Protein AF-A0A9Q3I7H0-F1 (afdb_monomer)

Solvent-accessible surface area (backbone atoms only — not comparable to full-atom values): 6614 Å² total; per-residue (Å²): 138,80,86,70,64,59,46,78,45,82,51,90,50,88,58,82,79,45,69,65,58,49,52,51,46,61,76,67,45,78,79,64,46,81,85,58,86,90,51,46,43,32,44,36,42,35,58,34,99,70,35,36,40,35,38,38,26,36,67,44,76,55,93,94,36,83,43,78,44,48,53,44,77,48,72,48,71,64,48,83,80,53,63,78,52,55,71,70,55,47,47,52,56,46,48,54,54,49,48,70,70,44,39,78,78,64,66,77,113

Sequence (109 aa):
MTNHCTEFVIKRLSLRSHRKEFKQALTNAPLLLIPDWKLPFKLYIDACGEGLGAALRQVQIVNEKPYEDPICFMSRQIKPTEARCGASQIECLFLIWALEKIHYYLDVS

pLDDT: mean 73.4, std 15.92, range [30.06, 89.38]

Secondary structure (DSSP, 8-state):
------EEEE----TTS-HHHHHHHHHT---PPPP-TTS-EEEEEEEETTEEEEEEEEEEEETTEEEEEEEEEEEEEPPTTGGGS-HHHHHHHHHHHHHHHHHHHHS--

Radius of gyration: 14.95 Å; Cα contacts (8 Å, |Δi|>4): 147; chains: 1; bounding box: 30×41×42 Å

Mean predicted aligned error: 9.34 Å

Nearest PDB structures (foldseek):
  5wyk-assembly1_MB  TM=4.556E-01  e=1.038E-01  Saccharomyces cerevisiae S288C
  7d5s-assembly1_5G  TM=4.254E-01  e=5.822E-01  Saccharomyces cerevisiae S288C
  7d5t-assembly1_5G  TM=4.011E-01  e=9.103E-01  Saccharomyces cerevisiae S288C
  6zqe-assembly1_CJ  TM=4.271E-01  e=1.724E+00  Saccharomyces cerevisiae S288C
  6zqf-assembly1_CJ  TM=3.431E-01  e=1.335E+00  Saccharomyces cerevisiae S288C

Structure (mmCIF, N/CA/C/O backbone):
data_AF-A0A9Q3I7H0-F1
#
_entry.id   AF-A0A9Q3I7H0-F1
#
loop_
_atom_site.group_PDB
_atom_site.id
_atom_site.type_symbol
_atom_site.label_atom_id
_atom_site.label_alt_id
_atom_site.label_comp_id
_atom_site.label_asym_id
_atom_site.label_entity_id
_atom_site.label_seq_id
_atom_site.pdbx_PDB_ins_code
_atom_site.Cartn_x
_atom_site.Cartn_y
_atom_site.Cartn_z
_atom_site.occupancy
_atom_site.B_iso_or_equiv
_atom_site.auth_seq_id
_atom_site.auth_comp_id
_atom_site.auth_asym_id
_atom_site.auth_atom_id
_atom_site.pdbx_PDB_model_num
ATOM 1 N N . MET A 1 1 ? 2.061 -23.775 -13.886 1.00 30.06 1 MET A N 1
ATOM 2 C CA . MET A 1 1 ? 2.514 -23.573 -12.492 1.00 30.06 1 MET A CA 1
ATOM 3 C C . MET A 1 1 ? 3.520 -22.428 -12.481 1.00 30.06 1 MET A C 1
ATOM 5 O O . MET A 1 1 ? 4.715 -22.662 -12.353 1.00 30.06 1 MET A O 1
ATOM 9 N N . THR A 1 2 ? 3.075 -21.198 -12.729 1.00 31.94 2 THR A N 1
ATOM 10 C CA . THR A 1 2 ? 3.949 -20.022 -12.664 1.00 31.94 2 THR A CA 1
ATOM 11 C C . THR A 1 2 ? 3.804 -19.418 -11.278 1.00 31.94 2 THR A C 1
ATOM 13 O O . THR A 1 2 ? 2.755 -18.904 -10.909 1.00 31.94 2 THR A O 1
ATOM 16 N N . ASN A 1 3 ? 4.861 -19.556 -10.480 1.00 37.69 3 ASN A N 1
ATOM 17 C CA . ASN A 1 3 ? 4.991 -18.920 -9.176 1.00 37.69 3 ASN A CA 1
ATOM 18 C C . ASN A 1 3 ? 5.095 -17.396 -9.371 1.00 37.69 3 ASN A C 1
ATOM 20 O O . ASN A 1 3 ? 6.190 -16.839 -9.338 1.00 37.69 3 ASN A O 1
ATOM 24 N N . HIS A 1 4 ? 3.970 -16.715 -9.598 1.00 45.44 4 HIS A N 1
ATOM 25 C CA . HIS A 1 4 ? 3.881 -15.257 -9.526 1.00 45.44 4 HIS A CA 1
ATOM 26 C C . HIS A 1 4 ? 3.800 -14.865 -8.047 1.00 45.44 4 HIS A C 1
ATOM 28 O O . HIS A 1 4 ? 2.738 -14.594 -7.500 1.00 45.44 4 HIS A O 1
ATOM 34 N N . CYS A 1 5 ? 4.941 -14.952 -7.362 1.00 40.28 5 CYS A N 1
ATOM 35 C CA . CYS A 1 5 ? 5.039 -14.692 -5.932 1.00 40.28 5 CYS A CA 1
ATOM 36 C C . CYS A 1 5 ? 4.897 -13.181 -5.690 1.00 40.28 5 CYS A C 1
ATOM 38 O O . CYS A 1 5 ? 5.858 -12.431 -5.855 1.00 40.28 5 CYS A O 1
ATOM 40 N N . THR A 1 6 ? 3.689 -12.721 -5.360 1.00 47.78 6 THR A N 1
ATOM 41 C CA . THR A 1 6 ? 3.458 -11.379 -4.813 1.00 47.78 6 THR A CA 1
ATOM 42 C C . THR A 1 6 ? 4.308 -11.221 -3.556 1.00 47.78 6 THR A C 1
ATOM 44 O O . THR A 1 6 ? 4.168 -11.985 -2.601 1.00 47.78 6 THR A O 1
ATOM 47 N N . GLU A 1 7 ? 5.208 -10.244 -3.548 1.00 50.66 7 GLU A N 1
ATOM 48 C CA . GLU A 1 7 ? 6.060 -9.978 -2.393 1.00 50.66 7 GLU A CA 1
ATOM 49 C C . GLU A 1 7 ? 5.332 -9.000 -1.460 1.00 50.66 7 GLU A C 1
ATOM 51 O O . GLU A 1 7 ? 5.076 -7.843 -1.800 1.00 50.66 7 GLU A O 1
ATOM 56 N N . PHE A 1 8 ? 4.954 -9.467 -0.271 1.00 51.94 8 PHE A N 1
ATOM 57 C CA . PHE A 1 8 ? 4.293 -8.633 0.731 1.00 51.94 8 PHE A CA 1
ATOM 58 C C . PHE A 1 8 ? 5.342 -7.906 1.570 1.00 51.94 8 PHE A C 1
ATOM 60 O O . PHE A 1 8 ? 6.057 -8.524 2.358 1.00 51.94 8 PHE A O 1
ATOM 67 N N . VAL A 1 9 ? 5.424 -6.582 1.426 1.00 53.22 9 VAL A N 1
ATOM 68 C CA . VAL A 1 9 ? 6.380 -5.758 2.171 1.00 53.22 9 VAL A CA 1
ATOM 69 C C . VAL A 1 9 ? 5.627 -4.951 3.222 1.00 53.22 9 VAL A C 1
ATOM 71 O O . VAL A 1 9 ? 5.127 -3.856 2.970 1.00 53.22 9 VAL A O 1
ATOM 74 N N . ILE A 1 10 ? 5.569 -5.480 4.445 1.00 49.75 10 ILE A N 1
ATOM 75 C CA . ILE A 1 10 ? 5.030 -4.746 5.595 1.00 49.75 10 ILE A CA 1
ATOM 76 C C . ILE A 1 10 ? 6.136 -3.830 6.125 1.00 49.75 10 ILE A C 1
ATOM 78 O O . ILE A 1 10 ? 7.039 -4.268 6.839 1.00 49.75 10 ILE A O 1
ATOM 82 N N . LYS A 1 11 ? 6.089 -2.546 5.760 1.00 45.78 11 LYS A N 1
ATOM 83 C CA . LYS A 1 11 ? 6.973 -1.519 6.321 1.00 45.78 11 LYS A CA 1
ATOM 84 C C . LYS A 1 11 ? 6.179 -0.624 7.259 1.00 45.78 11 LYS A C 1
ATOM 86 O O . LYS A 1 11 ? 5.372 0.179 6.818 1.00 45.78 11 LYS A O 1
ATOM 91 N N . ARG A 1 12 ? 6.485 -0.718 8.550 1.00 42.97 12 ARG A N 1
ATOM 92 C CA . ARG A 1 12 ? 5.974 0.189 9.577 1.00 42.97 12 ARG A CA 1
ATOM 93 C C . ARG A 1 12 ? 6.648 1.553 9.423 1.00 42.97 12 ARG A C 1
ATOM 95 O O . ARG A 1 12 ? 7.814 1.703 9.791 1.00 42.97 12 ARG A O 1
ATOM 102 N N . LEU A 1 13 ? 5.947 2.539 8.874 1.00 44.56 13 LEU A N 1
ATOM 103 C CA . LEU A 1 13 ? 6.409 3.925 8.821 1.00 44.56 13 LEU A CA 1
ATOM 104 C C . LEU A 1 13 ? 5.491 4.763 9.718 1.00 44.56 13 LEU A C 1
ATOM 106 O O . LEU A 1 13 ? 4.279 4.632 9.747 1.00 44.56 13 LEU A O 1
ATOM 110 N N . SER A 1 14 ? 6.062 5.595 10.582 1.00 43.69 14 SER A N 1
ATOM 111 C CA . SER A 1 14 ? 5.250 6.356 11.538 1.00 43.69 14 SER A CA 1
ATOM 112 C C . SER A 1 14 ? 4.472 7.470 10.819 1.00 43.69 14 SER A C 1
ATOM 114 O O . SER A 1 14 ? 4.963 8.585 10.650 1.00 43.69 14 SER A O 1
ATOM 116 N N . LEU A 1 15 ? 3.228 7.191 10.421 1.00 48.75 15 LEU A N 1
ATOM 117 C CA . LEU A 1 15 ? 2.303 8.100 9.723 1.00 48.75 15 LEU A CA 1
ATOM 118 C C . LEU A 1 15 ? 1.667 9.184 10.628 1.00 48.75 15 LEU A C 1
ATOM 120 O O . LEU A 1 15 ? 0.570 9.666 10.351 1.00 48.75 15 LEU A O 1
ATOM 124 N N . ARG A 1 16 ? 2.304 9.576 11.741 1.00 47.56 16 ARG A N 1
ATOM 125 C CA . ARG A 1 16 ? 1.703 10.536 12.695 1.00 47.56 16 ARG A CA 1
ATOM 126 C C . ARG A 1 16 ? 1.718 11.998 12.225 1.00 47.56 16 ARG A C 1
ATOM 128 O O . ARG A 1 16 ? 0.885 12.767 12.685 1.00 47.56 16 ARG A O 1
ATOM 135 N N . SER A 1 17 ? 2.603 12.380 11.300 1.00 44.66 17 SER A N 1
ATOM 136 C CA . SER A 1 17 ? 2.797 13.803 10.940 1.00 44.66 17 SER A CA 1
ATOM 137 C C . SER A 1 17 ? 2.484 14.163 9.484 1.00 44.66 17 SER A C 1
ATOM 139 O O . SER A 1 17 ? 2.329 15.338 9.169 1.00 44.66 17 SER A O 1
ATOM 141 N N . HIS A 1 18 ? 2.319 13.182 8.592 1.00 52.09 18 HIS A N 1
ATOM 142 C CA . HIS A 1 18 ? 2.483 13.422 7.152 1.00 52.09 18 HIS A CA 1
ATOM 143 C C . HIS A 1 18 ? 1.174 13.459 6.350 1.00 52.09 18 HIS A C 1
ATOM 145 O O . HIS A 1 18 ? 1.186 13.269 5.143 1.00 52.09 18 HIS A O 1
ATOM 151 N N . ARG A 1 19 ? 0.003 13.722 6.955 1.00 53.00 19 ARG A N 1
ATOM 152 C CA . ARG A 1 19 ? -1.275 13.775 6.200 1.00 53.00 19 ARG A CA 1
ATOM 153 C C . ARG A 1 19 ? -1.272 14.857 5.114 1.00 53.00 19 ARG A C 1
ATOM 155 O O . ARG A 1 19 ? -1.883 14.679 4.062 1.00 53.00 19 ARG A O 1
ATOM 162 N N . LYS A 1 20 ? -0.634 15.999 5.384 1.00 55.97 20 LYS A N 1
ATOM 163 C CA . LYS A 1 20 ? -0.589 17.144 4.462 1.00 55.97 20 LYS A CA 1
ATOM 164 C C . LYS A 1 20 ? 0.428 16.909 3.343 1.00 55.97 20 LYS A C 1
ATOM 166 O O . LYS A 1 20 ? 0.087 17.110 2.183 1.00 55.97 20 LYS A O 1
ATOM 171 N N . GLU A 1 21 ? 1.603 16.388 3.688 1.00 60.22 21 GLU A N 1
ATOM 172 C CA . GLU A 1 21 ? 2.631 15.992 2.718 1.00 60.22 21 GLU A CA 1
ATOM 173 C C . GLU A 1 21 ? 2.183 14.797 1.880 1.00 60.22 21 GLU A C 1
ATOM 175 O O . GLU A 1 21 ? 2.406 14.799 0.683 1.00 60.22 21 GLU A O 1
ATOM 180 N N . PHE A 1 22 ? 1.467 13.825 2.451 1.00 59.88 22 PHE A N 1
ATOM 181 C CA . PHE A 1 22 ? 0.893 12.702 1.709 1.00 59.88 22 PHE A CA 1
ATOM 182 C C . PHE A 1 22 ? -0.157 13.171 0.702 1.00 59.88 22 PHE A C 1
ATOM 184 O O . PHE A 1 22 ? -0.142 12.747 -0.447 1.00 59.88 22 PHE A O 1
ATOM 191 N N . LYS A 1 23 ? -1.039 14.101 1.092 1.00 62.25 23 LYS A N 1
ATOM 192 C CA . LYS A 1 23 ? -1.991 14.713 0.152 1.00 62.25 23 LYS A CA 1
ATOM 193 C C . LYS A 1 23 ? -1.276 15.450 -0.978 1.00 62.25 23 LYS A C 1
ATOM 195 O O . LYS A 1 23 ? -1.646 15.266 -2.127 1.00 62.25 23 LYS A O 1
ATOM 200 N N . GLN A 1 24 ? -0.251 16.241 -0.663 1.00 63.97 24 GLN A N 1
ATOM 201 C CA . GLN A 1 24 ? 0.549 16.940 -1.672 1.00 63.97 24 GLN A CA 1
ATOM 202 C C . GLN A 1 24 ? 1.336 15.970 -2.560 1.00 63.97 24 GLN A C 1
ATOM 204 O O . GLN A 1 24 ? 1.406 16.173 -3.766 1.00 63.97 24 GLN A O 1
ATOM 209 N N . ALA A 1 25 ? 1.872 14.894 -1.988 1.00 61.84 25 ALA A N 1
ATOM 210 C CA . ALA A 1 25 ? 2.562 13.837 -2.709 1.00 61.84 25 ALA A CA 1
ATOM 211 C C . ALA A 1 25 ? 1.614 13.057 -3.621 1.00 61.84 25 ALA A C 1
ATOM 213 O O . ALA A 1 25 ? 2.050 12.660 -4.685 1.00 61.84 25 ALA A O 1
ATOM 214 N N . LEU A 1 26 ? 0.338 12.880 -3.256 1.00 61.69 26 LEU A N 1
ATOM 215 C CA . LEU A 1 26 ? -0.686 12.319 -4.144 1.00 61.69 26 LEU A CA 1
ATOM 216 C C . LEU A 1 26 ? -1.045 13.278 -5.284 1.00 61.69 26 LEU A C 1
ATOM 218 O O . LEU A 1 26 ? -1.217 12.837 -6.414 1.00 61.69 26 LEU A O 1
ATOM 222 N N . THR A 1 27 ? -1.148 14.583 -5.011 1.00 65.75 27 THR A N 1
ATOM 223 C CA . THR A 1 27 ? -1.406 15.593 -6.054 1.00 65.75 27 THR A CA 1
ATOM 224 C C . THR A 1 27 ? -0.235 15.720 -7.030 1.00 65.75 27 THR A C 1
ATOM 226 O O . THR A 1 27 ? -0.449 15.951 -8.214 1.00 65.75 27 THR A O 1
ATOM 229 N N . ASN A 1 28 ? 0.989 15.533 -6.538 1.00 63.41 28 ASN A N 1
ATOM 230 C CA . ASN A 1 28 ? 2.220 15.564 -7.324 1.00 63.41 28 ASN A CA 1
ATOM 231 C C . ASN A 1 28 ? 2.722 14.157 -7.688 1.00 63.41 28 ASN A C 1
ATOM 233 O O . ASN A 1 28 ? 3.880 14.016 -8.084 1.00 63.41 28 ASN A O 1
ATOM 237 N N . ALA A 1 29 ? 1.909 13.115 -7.478 1.00 61.81 29 ALA A N 1
ATOM 238 C CA . ALA A 1 29 ? 2.375 11.741 -7.598 1.00 61.81 29 ALA A CA 1
ATOM 239 C C . ALA A 1 29 ? 2.777 11.449 -9.046 1.00 61.81 29 ALA A C 1
ATOM 241 O O . ALA A 1 29 ? 2.078 11.886 -9.967 1.00 61.81 29 ALA A O 1
ATOM 242 N N . PRO A 1 30 ? 3.869 10.691 -9.256 1.00 58.47 30 PRO A N 1
ATOM 243 C CA . PRO A 1 30 ? 4.168 10.153 -10.572 1.00 58.47 30 PRO A CA 1
ATOM 244 C C . PRO A 1 30 ? 2.961 9.355 -11.081 1.00 58.47 30 PRO A C 1
ATOM 246 O O . PRO A 1 30 ? 2.212 8.759 -10.300 1.00 58.47 30 PRO A O 1
ATOM 249 N N . LEU A 1 31 ? 2.751 9.419 -12.397 1.00 67.88 31 LEU A N 1
ATOM 250 C CA . LEU A 1 31 ? 1.693 8.707 -13.113 1.00 67.88 31 LEU A CA 1
ATOM 251 C C . LEU A 1 31 ? 1.613 7.251 -12.639 1.00 67.88 31 LEU A C 1
ATOM 253 O O . LEU A 1 31 ? 2.632 6.574 -12.541 1.00 67.88 31 LEU A O 1
ATOM 257 N N . LEU A 1 32 ? 0.398 6.774 -12.360 1.00 77.81 32 LEU A N 1
ATOM 258 C CA . LEU A 1 32 ? 0.185 5.370 -12.020 1.00 77.81 32 LEU A CA 1
ATOM 259 C C . LEU A 1 32 ? 0.633 4.486 -13.189 1.00 77.81 32 LEU A C 1
ATOM 261 O O . LEU A 1 32 ? 0.263 4.744 -14.339 1.00 77.81 32 LEU A O 1
ATOM 265 N N . LEU A 1 33 ? 1.402 3.440 -12.890 1.00 81.56 33 LEU A N 1
ATOM 266 C CA . LEU A 1 33 ? 1.788 2.454 -13.893 1.00 81.56 33 LEU A CA 1
ATOM 267 C C . LEU A 1 33 ? 0.579 1.601 -14.300 1.00 81.56 33 LEU A C 1
ATOM 269 O O . LEU A 1 33 ? -0.283 1.260 -13.486 1.00 81.56 33 LEU A O 1
ATOM 273 N N . ILE A 1 34 ? 0.542 1.217 -15.577 1.00 83.88 34 ILE A N 1
ATOM 274 C CA . ILE A 1 34 ? -0.400 0.208 -16.068 1.00 83.88 34 ILE A CA 1
ATOM 275 C C . ILE A 1 34 ? 0.081 -1.153 -15.546 1.00 83.88 34 ILE A C 1
ATOM 277 O O . ILE A 1 34 ? 1.249 -1.476 -15.756 1.00 83.88 34 ILE A O 1
ATOM 281 N N . PRO A 1 35 ? -0.765 -1.955 -14.880 1.00 84.94 35 PRO A N 1
ATOM 282 C CA . PRO A 1 35 ? -0.355 -3.248 -14.338 1.00 84.94 35 PRO A CA 1
ATOM 283 C C . PRO A 1 35 ? 0.040 -4.232 -15.443 1.00 84.94 35 PRO A C 1
ATOM 285 O O . PRO A 1 35 ? -0.685 -4.400 -16.424 1.00 84.94 35 PRO A O 1
ATOM 288 N N . ASP A 1 36 ? 1.157 -4.929 -15.242 1.00 85.62 36 ASP A N 1
ATOM 289 C CA . ASP A 1 36 ? 1.561 -6.085 -16.043 1.00 85.62 36 ASP A CA 1
ATOM 290 C C . ASP A 1 36 ? 1.295 -7.372 -15.255 1.00 85.62 36 ASP A C 1
ATOM 292 O O . ASP A 1 36 ? 1.972 -7.675 -14.275 1.00 85.62 36 ASP A O 1
ATOM 296 N N . TRP A 1 37 ? 0.321 -8.162 -15.695 1.00 82.56 37 TRP A N 1
ATOM 297 C CA . TRP A 1 37 ? -0.091 -9.400 -15.025 1.00 82.56 37 TRP A CA 1
ATOM 298 C C . TRP A 1 37 ? 0.993 -10.486 -14.971 1.00 82.56 37 TRP A C 1
ATOM 300 O O . TRP A 1 37 ? 0.873 -11.434 -14.203 1.00 82.56 37 TRP A O 1
ATOM 310 N N . LYS A 1 38 ? 2.067 -10.365 -15.762 1.00 83.19 38 LYS A N 1
ATOM 311 C CA . LYS A 1 38 ? 3.174 -11.335 -15.771 1.00 83.19 38 LYS A CA 1
ATOM 312 C C . LYS A 1 38 ? 4.201 -11.077 -14.672 1.00 83.19 38 LYS A C 1
ATOM 314 O O . LYS A 1 38 ? 5.039 -11.942 -14.407 1.00 83.19 38 LYS A O 1
ATOM 319 N N . LEU A 1 39 ? 4.175 -9.897 -14.058 1.00 84.00 39 LEU A N 1
ATOM 320 C CA . LEU A 1 39 ? 5.169 -9.459 -13.086 1.00 84.00 39 LEU A CA 1
ATOM 321 C C . LEU A 1 39 ? 4.595 -9.491 -11.663 1.00 84.00 39 LEU A C 1
ATOM 323 O O . LEU A 1 39 ? 3.417 -9.198 -11.460 1.00 84.00 39 LEU A O 1
ATOM 327 N N . PRO A 1 40 ? 5.411 -9.817 -10.646 1.00 83.75 40 PRO A N 1
ATOM 328 C CA . PRO A 1 40 ? 4.942 -9.855 -9.269 1.00 83.75 40 PRO A CA 1
ATOM 329 C C . PRO A 1 40 ? 4.580 -8.453 -8.773 1.00 83.75 40 PRO A C 1
ATOM 331 O O . PRO A 1 40 ? 5.289 -7.474 -9.024 1.00 83.75 40 PRO A O 1
ATOM 334 N N . PHE A 1 41 ? 3.485 -8.365 -8.025 1.00 84.38 41 PHE A N 1
ATOM 335 C CA . PHE A 1 41 ? 3.109 -7.145 -7.321 1.00 84.38 41 PHE A CA 1
ATOM 336 C C . PHE A 1 41 ? 3.786 -7.071 -5.951 1.00 84.38 41 PHE A C 1
ATOM 338 O O . PH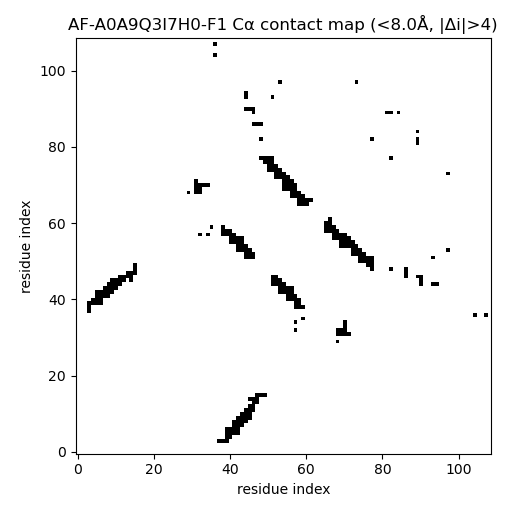E A 1 41 ? 4.078 -8.093 -5.327 1.00 84.38 41 PHE A O 1
ATOM 345 N N . LYS A 1 42 ? 3.982 -5.845 -5.465 1.00 85.69 42 LYS A N 1
ATOM 346 C CA . LYS A 1 42 ? 4.421 -5.550 -4.104 1.00 85.69 42 LYS A CA 1
ATOM 347 C C . LYS A 1 42 ? 3.361 -4.749 -3.375 1.00 85.69 42 LYS A C 1
ATOM 349 O O . LYS A 1 42 ? 3.014 -3.646 -3.798 1.00 85.69 42 LYS A O 1
ATOM 354 N N . LEU A 1 43 ? 2.855 -5.285 -2.272 1.00 84.38 43 LEU A N 1
ATOM 355 C CA . LEU A 1 43 ? 1.895 -4.575 -1.431 1.00 84.38 43 LEU A CA 1
ATOM 356 C C . LEU A 1 43 ? 2.617 -3.958 -0.236 1.00 84.38 43 LEU A C 1
ATOM 358 O O . LEU A 1 43 ? 3.160 -4.675 0.604 1.00 84.38 43 LEU A O 1
ATOM 362 N N . TYR A 1 44 ? 2.578 -2.631 -0.163 1.00 83.69 44 TYR A N 1
ATOM 363 C CA . TYR A 1 44 ? 3.042 -1.852 0.976 1.00 83.69 44 TYR A CA 1
ATOM 364 C C . TYR A 1 44 ? 1.848 -1.463 1.823 1.00 83.69 44 TYR A C 1
ATOM 366 O O . TYR A 1 44 ? 0.865 -0.947 1.295 1.00 83.69 44 TYR A O 1
ATOM 374 N N . ILE A 1 45 ? 1.947 -1.683 3.127 1.00 79.81 45 ILE A N 1
ATOM 375 C CA . ILE A 1 45 ? 0.924 -1.316 4.103 1.00 79.81 45 ILE A CA 1
ATOM 376 C C . ILE A 1 45 ? 1.561 -0.459 5.175 1.00 79.81 45 ILE A C 1
ATOM 378 O O . ILE A 1 45 ? 2.647 -0.776 5.656 1.00 79.81 45 ILE A O 1
ATOM 382 N N . ASP A 1 46 ? 0.838 0.584 5.559 1.00 80.62 46 ASP A N 1
ATOM 383 C CA . ASP A 1 46 ? 1.184 1.446 6.661 1.00 80.62 46 ASP A CA 1
ATOM 384 C C . ASP A 1 46 ? -0.042 1.794 7.513 1.00 80.62 46 ASP A C 1
ATOM 386 O O . ASP A 1 46 ? -1.145 2.035 7.011 1.00 80.62 46 ASP A O 1
ATOM 390 N N . ALA A 1 47 ? 0.155 1.811 8.826 1.00 73.69 47 ALA A N 1
ATOM 391 C CA . ALA A 1 47 ? -0.898 2.022 9.805 1.00 73.69 47 ALA A CA 1
ATOM 392 C C . ALA A 1 47 ? -0.426 2.990 10.888 1.00 73.69 47 ALA A C 1
ATOM 394 O O . ALA A 1 47 ? 0.518 2.720 11.632 1.00 73.69 47 ALA A O 1
ATOM 395 N N . CYS A 1 48 ?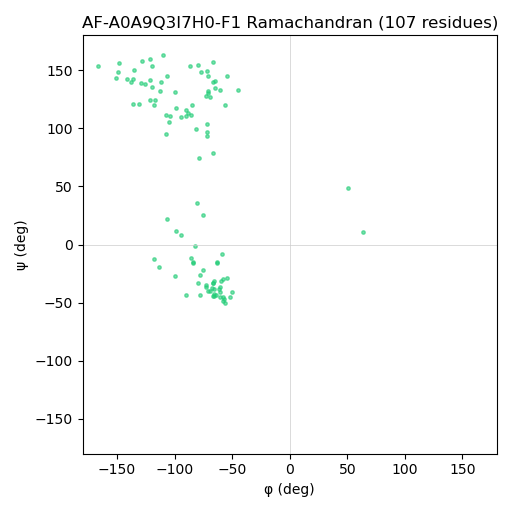 -1.132 4.110 11.036 1.00 72.50 48 CYS A N 1
ATOM 396 C CA . CYS A 1 48 ? -1.029 4.954 12.219 1.00 72.50 48 CYS A CA 1
ATOM 397 C C . CYS A 1 48 ? -2.314 4.873 13.036 1.00 72.50 48 CYS A C 1
ATOM 399 O O . CYS A 1 48 ? -3.352 4.470 12.531 1.00 72.50 48 CYS A O 1
ATOM 401 N N . GLY A 1 49 ? -2.264 5.295 14.302 1.00 66.69 49 GLY A N 1
ATOM 402 C CA . GLY A 1 49 ? -3.422 5.242 15.207 1.00 66.69 49 GLY A CA 1
ATOM 403 C C . GLY A 1 49 ? -4.663 6.017 14.739 1.00 66.69 49 GLY A C 1
ATOM 404 O O . GLY A 1 49 ? -5.714 5.880 15.351 1.00 66.69 49 GLY A O 1
ATOM 405 N N . GLU A 1 50 ? -4.565 6.797 13.659 1.00 67.56 50 GLU A N 1
ATOM 406 C CA . GLU A 1 50 ? -5.670 7.576 13.089 1.00 67.56 50 GLU A CA 1
ATOM 407 C C . GLU A 1 50 ? -6.110 7.098 11.694 1.00 67.56 50 GLU A C 1
ATOM 409 O O . GLU A 1 50 ? -7.219 7.408 11.251 1.00 67.56 50 GLU A O 1
ATOM 414 N N . GLY A 1 51 ? -5.274 6.348 10.972 1.00 73.81 51 GLY A N 1
ATOM 415 C CA . GLY A 1 51 ? -5.520 6.045 9.567 1.00 73.81 51 GLY A CA 1
ATOM 416 C C . GLY A 1 51 ? -4.642 4.935 9.008 1.00 73.81 51 GLY A C 1
ATOM 417 O O . GLY A 1 51 ? -3.532 4.687 9.475 1.00 73.81 51 GLY A O 1
ATOM 418 N N . LEU A 1 52 ? -5.174 4.272 7.986 1.00 82.75 52 LEU A N 1
ATOM 419 C CA . LEU A 1 52 ? -4.561 3.133 7.318 1.00 82.75 52 LEU A CA 1
ATOM 420 C C . LEU A 1 52 ? -4.341 3.469 5.849 1.00 82.75 52 LEU A C 1
ATOM 422 O O . LEU A 1 52 ? -5.233 4.021 5.196 1.00 82.75 52 LEU A O 1
ATOM 426 N N . GLY A 1 53 ? -3.167 3.124 5.335 1.00 83.81 53 GLY A N 1
ATOM 427 C CA . GLY A 1 53 ? -2.769 3.347 3.953 1.00 83.81 53 GLY A CA 1
ATOM 428 C C . GLY A 1 53 ? -2.079 2.120 3.371 1.00 83.81 53 GLY A C 1
ATOM 429 O O . GLY A 1 53 ? -1.317 1.443 4.047 1.00 83.81 53 GLY A O 1
ATOM 430 N N . ALA A 1 54 ? -2.341 1.831 2.105 1.00 85.12 54 ALA A N 1
ATOM 431 C CA . ALA A 1 54 ? -1.631 0.834 1.327 1.00 85.12 54 ALA A CA 1
ATOM 432 C C . A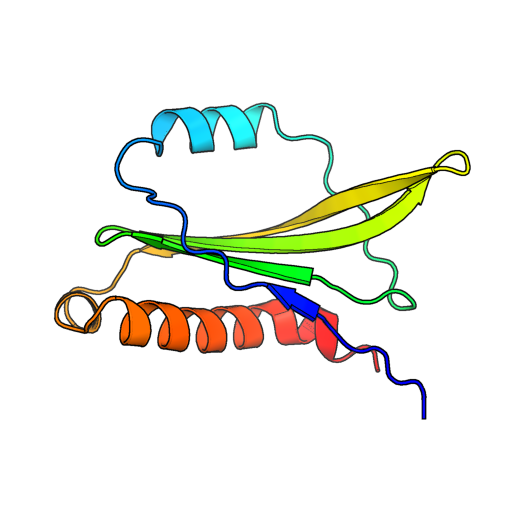LA A 1 54 ? -1.297 1.367 -0.066 1.00 85.12 54 ALA A C 1
ATOM 434 O O . ALA A 1 54 ? -2.029 2.179 -0.636 1.00 85.12 54 ALA A O 1
ATOM 435 N N . ALA A 1 55 ? -0.197 0.876 -0.622 1.00 85.50 55 ALA A N 1
ATOM 436 C CA . ALA A 1 55 ? 0.205 1.112 -1.998 1.00 85.50 55 ALA A CA 1
ATOM 437 C C . ALA A 1 55 ? 0.552 -0.226 -2.651 1.00 85.50 55 ALA A C 1
ATOM 439 O O . ALA A 1 55 ? 1.449 -0.933 -2.192 1.00 85.50 55 ALA A O 1
ATOM 440 N N . LEU A 1 56 ? -0.157 -0.559 -3.725 1.00 86.69 56 LEU A N 1
ATOM 441 C CA . LEU A 1 56 ? 0.206 -1.642 -4.624 1.00 86.69 56 LEU A CA 1
ATOM 442 C C . LEU A 1 56 ? 1.211 -1.087 -5.630 1.00 86.69 56 LEU A C 1
ATOM 444 O O . LEU A 1 56 ? 0.905 -0.132 -6.343 1.00 86.69 56 LEU A O 1
ATOM 448 N N . ARG A 1 57 ? 2.406 -1.663 -5.669 1.00 88.00 57 ARG A N 1
ATOM 449 C CA . ARG A 1 57 ? 3.497 -1.273 -6.562 1.00 88.00 57 ARG A CA 1
ATOM 450 C C . ARG A 1 57 ? 3.910 -2.445 -7.429 1.00 88.00 57 ARG A C 1
ATOM 452 O O . ARG A 1 57 ? 3.667 -3.599 -7.080 1.00 88.00 57 ARG A O 1
ATOM 459 N N . GLN A 1 58 ? 4.566 -2.148 -8.537 1.00 87.88 58 GLN A N 1
ATOM 460 C CA . GLN A 1 58 ? 5.144 -3.166 -9.399 1.00 87.88 58 GLN A CA 1
ATOM 461 C C . GLN A 1 58 ? 6.488 -2.687 -9.930 1.00 87.88 58 GLN A C 1
ATOM 463 O O . GLN A 1 58 ? 6.660 -1.505 -10.216 1.00 87.88 58 GLN A O 1
ATOM 468 N N . VAL A 1 59 ? 7.437 -3.615 -10.045 1.00 89.38 59 VAL A N 1
ATOM 469 C CA . VAL A 1 59 ? 8.720 -3.352 -10.699 1.00 89.38 59 VAL A CA 1
ATOM 470 C C . VAL A 1 59 ? 8.566 -3.687 -12.178 1.00 89.38 59 VAL A C 1
ATOM 472 O O . VAL A 1 59 ? 8.353 -4.849 -12.511 1.00 89.38 59 VAL A O 1
ATOM 475 N N . GLN A 1 60 ? 8.679 -2.690 -13.055 1.00 87.75 60 GLN A N 1
ATOM 476 C CA . GLN A 1 60 ? 8.641 -2.855 -14.512 1.00 87.75 60 GLN A CA 1
ATOM 477 C C . GLN A 1 60 ? 9.945 -2.367 -15.144 1.00 87.75 60 GLN A C 1
ATOM 479 O O . GLN A 1 60 ? 10.630 -1.511 -14.587 1.00 87.75 60 GLN A O 1
ATOM 484 N N . ILE A 1 61 ? 10.305 -2.901 -16.311 1.00 87.25 61 ILE A N 1
ATOM 485 C CA . ILE A 1 61 ? 11.455 -2.405 -17.073 1.00 87.25 61 ILE A CA 1
ATOM 486 C C . ILE A 1 61 ? 10.974 -1.302 -18.015 1.00 87.25 61 ILE A C 1
ATOM 488 O O . ILE A 1 61 ? 10.275 -1.573 -18.987 1.00 87.25 61 ILE A O 1
ATOM 492 N N . VAL A 1 62 ? 11.374 -0.062 -17.742 1.00 82.56 62 VAL A N 1
ATOM 493 C CA . VAL A 1 62 ? 11.099 1.106 -18.587 1.00 82.56 62 VAL A CA 1
ATOM 494 C C . VAL A 1 62 ? 12.436 1.652 -19.072 1.00 82.56 62 VAL A C 1
ATOM 496 O O . VAL A 1 62 ? 13.315 1.946 -18.263 1.00 82.56 62 VAL A O 1
ATOM 499 N N . ASN A 1 63 ? 12.618 1.775 -20.390 1.00 86.25 63 ASN A N 1
ATOM 500 C CA . ASN A 1 63 ? 13.883 2.214 -20.999 1.00 86.25 63 ASN A CA 1
ATOM 501 C C . ASN A 1 63 ? 15.101 1.422 -20.480 1.00 86.25 63 ASN A C 1
ATOM 503 O O . ASN A 1 63 ? 16.092 2.011 -20.048 1.00 86.25 63 ASN A O 1
ATOM 507 N N . GLU A 1 64 ? 14.988 0.088 -20.466 1.00 88.31 64 GLU A N 1
ATOM 508 C CA . GLU A 1 64 ? 16.037 -0.851 -20.021 1.00 88.31 64 GLU A CA 1
ATOM 509 C C . GLU A 1 64 ? 16.431 -0.737 -18.537 1.00 88.31 64 GLU A C 1
ATOM 511 O O . GLU A 1 64 ? 17.403 -1.349 -18.096 1.00 88.31 64 GLU A O 1
ATOM 516 N N . LYS A 1 65 ? 15.667 0.014 -17.732 1.00 87.00 65 LYS A N 1
ATOM 517 C CA . LYS A 1 65 ? 15.918 0.194 -16.299 1.00 87.00 65 LYS A CA 1
ATOM 518 C C . LYS A 1 65 ? 14.721 -0.272 -15.468 1.00 87.00 65 LYS A C 1
ATOM 520 O O . LYS A 1 65 ? 13.582 -0.026 -15.863 1.00 87.00 65 LYS A O 1
ATOM 525 N N . PRO A 1 66 ? 14.951 -0.918 -14.312 1.00 87.06 66 PRO A N 1
ATOM 526 C CA . PRO A 1 66 ? 13.875 -1.249 -13.392 1.00 87.06 66 PRO A CA 1
ATOM 527 C C . PRO A 1 66 ? 13.318 0.028 -12.759 1.00 87.06 66 PRO A C 1
ATOM 529 O O . PRO A 1 66 ? 14.060 0.821 -12.178 1.00 87.06 66 PRO A O 1
ATOM 532 N N . TYR A 1 67 ? 12.008 0.202 -12.861 1.00 86.19 67 TYR A N 1
ATOM 533 C CA . TYR A 1 67 ? 11.251 1.268 -12.224 1.00 86.19 67 TYR A CA 1
ATOM 534 C C . TYR A 1 67 ? 10.196 0.639 -11.314 1.00 86.19 67 TYR A C 1
ATOM 536 O O . TYR A 1 67 ? 9.424 -0.209 -11.760 1.00 86.19 67 TYR A O 1
ATOM 544 N N . GLU A 1 68 ? 10.201 1.001 -10.029 1.00 85.62 68 GLU A N 1
ATOM 545 C CA . GLU A 1 68 ? 9.184 0.559 -9.071 1.00 85.62 68 GLU A CA 1
ATOM 546 C C . GLU A 1 68 ? 8.228 1.709 -8.789 1.00 85.62 68 GLU A C 1
ATOM 548 O O . GLU A 1 68 ? 8.560 2.632 -8.044 1.00 85.62 68 GLU A O 1
ATOM 553 N N . ASP A 1 69 ? 7.029 1.612 -9.347 1.00 84.62 69 ASP A N 1
ATOM 554 C CA . ASP A 1 69 ? 6.035 2.673 -9.270 1.00 84.62 69 ASP A CA 1
ATOM 555 C C . ASP A 1 69 ? 4.685 2.151 -8.766 1.00 84.62 69 ASP A C 1
ATOM 557 O O . ASP A 1 69 ? 4.398 0.946 -8.825 1.00 84.62 69 ASP A O 1
ATOM 561 N N . PRO A 1 70 ? 3.847 3.045 -8.217 1.00 85.69 70 PRO A N 1
ATOM 562 C CA . PRO A 1 70 ? 2.530 2.682 -7.732 1.00 85.69 70 PRO A CA 1
ATOM 563 C C . PRO A 1 70 ? 1.571 2.368 -8.888 1.00 85.69 70 PRO A C 1
ATOM 565 O O . PRO A 1 70 ? 1.419 3.137 -9.831 1.00 85.69 70 PRO A O 1
ATOM 568 N N . ILE A 1 71 ? 0.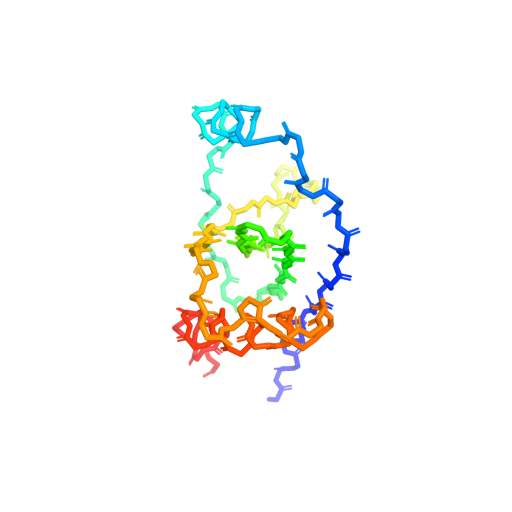870 1.245 -8.755 1.00 87.12 71 ILE A N 1
ATOM 569 C CA . ILE A 1 71 ? -0.271 0.842 -9.586 1.00 87.12 71 ILE A CA 1
ATOM 570 C C . ILE A 1 71 ? -1.567 1.371 -8.972 1.00 87.12 71 ILE A C 1
ATOM 572 O O . ILE A 1 71 ? -2.454 1.868 -9.661 1.00 87.12 71 ILE A O 1
ATOM 576 N N . CYS A 1 72 ? -1.693 1.256 -7.648 1.00 85.19 72 CYS A N 1
ATOM 577 C CA . CYS A 1 72 ? -2.907 1.620 -6.933 1.00 85.19 72 CYS A CA 1
ATOM 578 C C . CYS A 1 72 ? -2.590 2.066 -5.503 1.00 85.19 72 CYS A C 1
ATOM 580 O O . CYS A 1 72 ? -1.730 1.492 -4.834 1.00 85.19 72 CYS A O 1
ATOM 582 N N . PHE A 1 73 ? -3.334 3.057 -5.015 1.00 83.50 73 PHE A N 1
ATOM 583 C CA . PHE A 1 73 ? -3.328 3.467 -3.615 1.00 83.50 73 PHE A CA 1
ATOM 584 C C . PHE A 1 73 ? -4.664 3.133 -2.962 1.00 83.50 73 PHE A C 1
ATOM 586 O O . PHE A 1 73 ? -5.729 3.346 -3.539 1.00 83.50 73 PHE A O 1
ATOM 593 N N . MET A 1 74 ? -4.608 2.669 -1.720 1.00 84.31 74 MET A N 1
ATOM 594 C CA . MET A 1 74 ? -5.776 2.383 -0.898 1.00 84.31 74 MET A CA 1
ATOM 595 C C . MET A 1 74 ? -5.606 3.071 0.448 1.00 84.31 74 MET A C 1
ATOM 597 O O . MET A 1 74 ? -4.526 3.069 1.025 1.00 84.31 74 MET A O 1
ATOM 601 N N . SER A 1 75 ? -6.667 3.662 0.981 1.00 84.06 75 SER A N 1
ATOM 602 C CA . SER A 1 75 ? -6.637 4.187 2.345 1.00 84.06 75 SER A CA 1
ATOM 603 C C . SER A 1 75 ? -8.015 4.103 2.977 1.00 84.06 75 SER A C 1
ATOM 605 O O . SER A 1 75 ? -9.030 4.190 2.283 1.00 84.06 75 SER A O 1
ATOM 607 N N . ARG A 1 76 ? -8.057 3.910 4.297 1.00 83.38 76 ARG A N 1
ATOM 608 C CA . ARG A 1 76 ? -9.295 3.989 5.076 1.00 83.38 76 ARG A CA 1
ATOM 609 C C . ARG A 1 76 ? -9.028 4.502 6.483 1.00 83.38 76 ARG A C 1
ATOM 611 O O . ARG A 1 76 ? -7.928 4.369 7.012 1.00 83.38 76 ARG A O 1
ATOM 618 N N . GLN A 1 77 ? -10.053 5.075 7.099 1.00 83.06 77 GLN A N 1
ATOM 619 C CA . GLN A 1 77 ? -9.999 5.445 8.510 1.00 83.06 77 GLN A CA 1
ATOM 620 C C . GLN A 1 77 ? -10.175 4.210 9.400 1.00 83.06 77 GLN A C 1
ATOM 622 O O . GLN A 1 77 ? -10.885 3.265 9.037 1.00 83.06 77 GLN A O 1
ATOM 627 N N . ILE A 1 78 ? -9.536 4.241 10.569 1.00 83.00 78 ILE A N 1
ATOM 628 C CA . ILE A 1 78 ? -9.715 3.228 11.610 1.00 83.00 78 ILE A CA 1
ATOM 629 C C . ILE A 1 78 ? -11.105 3.404 12.218 1.00 83.00 78 ILE A C 1
ATOM 631 O O . ILE A 1 78 ? -11.496 4.512 12.593 1.00 83.00 78 ILE A O 1
ATOM 635 N N . LYS A 1 79 ? -11.870 2.314 12.322 1.00 84.31 79 L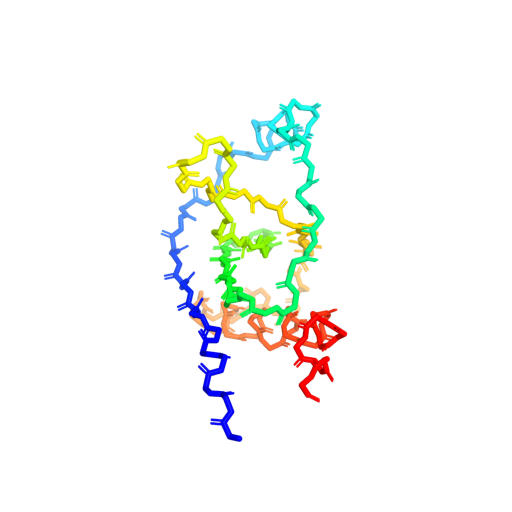YS A N 1
ATOM 636 C CA . LYS A 1 79 ? -13.174 2.352 12.989 1.00 84.31 79 LYS A CA 1
ATOM 637 C C . LYS A 1 79 ? -12.982 2.487 14.505 1.00 84.31 79 LYS A C 1
ATOM 639 O O . LYS A 1 79 ? -12.045 1.903 15.046 1.00 84.31 79 LYS A O 1
ATOM 644 N N . PRO A 1 80 ? -13.904 3.135 15.239 1.00 83.50 80 PRO A N 1
ATOM 645 C CA . PRO A 1 80 ? -13.810 3.244 16.701 1.00 83.50 80 PRO A CA 1
ATOM 646 C C . PRO A 1 80 ? -13.675 1.894 17.426 1.00 83.50 80 PRO A C 1
ATOM 648 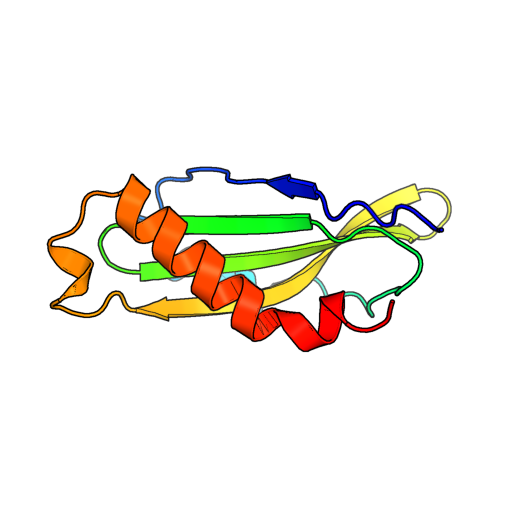O O . PRO A 1 80 ? -13.071 1.812 18.492 1.00 83.50 80 PRO A O 1
ATOM 651 N N . THR A 1 81 ? -14.219 0.826 16.840 1.00 85.19 81 THR A N 1
ATOM 652 C CA . THR A 1 81 ? -14.092 -0.551 17.337 1.00 85.19 81 THR A CA 1
ATOM 653 C C . THR A 1 81 ? -12.693 -1.131 17.127 1.00 85.19 81 THR A C 1
ATOM 655 O O . THR A 1 81 ? -12.201 -1.849 17.988 1.00 85.19 81 THR A O 1
ATOM 658 N N . GLU A 1 82 ? -12.046 -0.795 16.009 1.00 82.44 82 GLU A N 1
ATOM 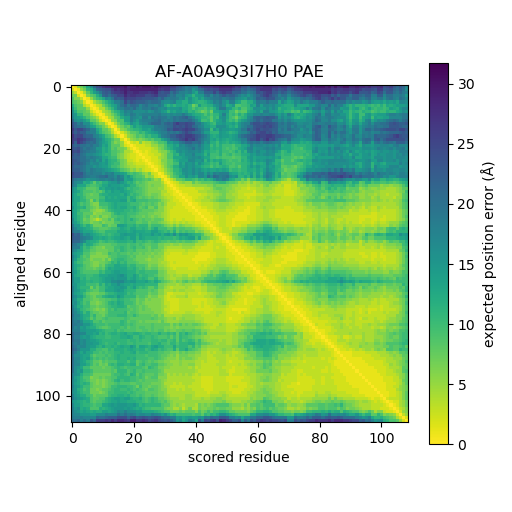659 C CA . GLU A 1 82 ? -10.686 -1.220 15.648 1.00 82.44 82 GLU A CA 1
ATOM 660 C C . GLU A 1 82 ? -9.625 -0.402 16.410 1.00 82.44 82 GLU A C 1
ATOM 662 O O . GLU A 1 82 ? -8.542 -0.903 16.684 1.00 82.44 82 GLU A O 1
ATOM 667 N N . ALA A 1 83 ? -9.943 0.831 16.823 1.00 80.50 83 ALA A N 1
ATOM 668 C CA . ALA A 1 83 ? -9.030 1.729 17.541 1.00 80.50 83 ALA A CA 1
ATOM 669 C C . ALA A 1 83 ? -8.585 1.210 18.923 1.00 80.50 83 ALA A C 1
ATOM 671 O O . ALA A 1 83 ? -7.627 1.720 19.499 1.00 80.50 83 ALA A O 1
ATOM 672 N N . ARG A 1 84 ? -9.281 0.205 19.468 1.00 83.62 84 ARG A N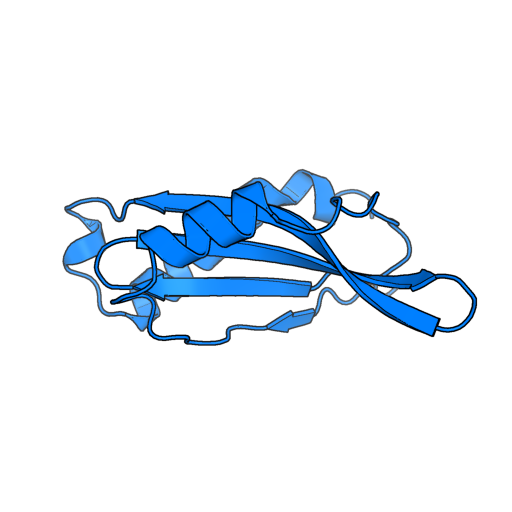 1
ATOM 673 C CA . ARG A 1 84 ? -8.924 -0.458 20.733 1.00 83.62 84 ARG A CA 1
ATOM 674 C C . ARG A 1 84 ? -7.905 -1.588 20.548 1.00 83.62 84 ARG A C 1
ATOM 676 O O . ARG A 1 84 ? -7.384 -2.095 21.537 1.00 83.62 84 ARG A O 1
ATOM 683 N N . CYS A 1 85 ? -7.651 -2.002 19.308 1.00 81.31 85 CYS A N 1
ATOM 684 C CA . CYS A 1 85 ? -6.715 -3.068 18.978 1.00 81.31 85 CYS A CA 1
ATOM 685 C C . CYS A 1 85 ? -5.265 -2.563 19.001 1.00 81.31 85 CYS A C 1
ATOM 687 O O . CYS A 1 85 ? -4.982 -1.384 18.784 1.00 81.31 85 CYS A O 1
ATOM 689 N N . GLY A 1 86 ? -4.321 -3.473 19.247 1.00 82.38 86 GLY A N 1
ATOM 690 C CA . GLY A 1 86 ? -2.895 -3.154 19.153 1.00 82.38 86 GLY A CA 1
ATOM 691 C C . GLY A 1 86 ? -2.476 -2.837 17.712 1.00 82.38 86 GLY A C 1
ATOM 692 O O . GLY A 1 86 ? -3.100 -3.312 16.765 1.00 82.38 86 GLY A O 1
ATOM 693 N N . ALA A 1 87 ? -1.378 -2.095 17.532 1.00 77.56 87 ALA A N 1
ATOM 694 C CA . ALA A 1 87 ? -0.889 -1.699 16.202 1.00 77.56 87 ALA A CA 1
ATOM 695 C C . ALA A 1 87 ? -0.746 -2.891 15.235 1.00 77.56 87 ALA A C 1
ATOM 697 O O . ALA A 1 87 ? -1.261 -2.838 14.125 1.00 77.56 87 ALA A O 1
ATOM 698 N N . SER A 1 88 ? -0.164 -4.006 15.687 1.00 81.94 88 SER A N 1
ATOM 699 C CA . SER A 1 88 ? 0.003 -5.213 14.863 1.00 81.94 88 SER A CA 1
ATOM 700 C C . SER A 1 88 ? -1.322 -5.884 14.476 1.00 81.94 88 SER A C 1
ATOM 702 O O . SER A 1 88 ? -1.433 -6.463 13.399 1.00 81.94 88 SER A O 1
ATOM 704 N N . GLN A 1 89 ? -2.348 -5.804 15.330 1.00 85.38 89 GLN A N 1
ATOM 705 C CA . GLN A 1 89 ? -3.681 -6.335 15.015 1.00 85.38 89 GLN A CA 1
ATOM 706 C C . GLN A 1 89 ? -4.365 -5.478 13.949 1.00 85.38 89 GLN A C 1
ATOM 708 O O . GLN A 1 89 ? -4.993 -6.011 13.039 1.00 85.38 89 GLN A O 1
ATOM 713 N N . ILE A 1 90 ? -4.208 -4.157 14.044 1.00 83.56 90 ILE A N 1
ATOM 714 C CA . ILE A 1 90 ? -4.735 -3.207 13.064 1.00 83.56 90 ILE A CA 1
ATOM 715 C C . ILE A 1 90 ? -4.025 -3.381 11.714 1.00 83.56 90 ILE A C 1
ATOM 717 O O . ILE A 1 90 ? -4.695 -3.433 10.685 1.00 83.56 90 ILE A O 1
ATOM 721 N N . GLU A 1 91 ? -2.696 -3.525 11.712 1.00 81.94 91 GLU A N 1
ATOM 722 C CA . GLU A 1 91 ? -1.900 -3.808 10.508 1.00 81.94 91 GLU A CA 1
ATOM 723 C C . GLU A 1 91 ? -2.383 -5.091 9.813 1.00 81.94 91 GLU A C 1
ATOM 725 O O . GLU A 1 91 ? -2.638 -5.080 8.610 1.00 81.94 91 GLU A O 1
ATOM 730 N N . CYS A 1 92 ? -2.588 -6.175 10.569 1.00 85.50 92 CYS A N 1
ATOM 731 C CA . CYS A 1 92 ? -3.081 -7.446 10.030 1.00 85.50 92 CYS A CA 1
ATOM 732 C C . CYS A 1 92 ? -4.522 -7.343 9.501 1.00 85.50 92 CYS A C 1
ATOM 734 O O . CYS A 1 92 ? -4.824 -7.792 8.396 1.00 85.50 92 CYS A O 1
ATOM 736 N N . LEU A 1 93 ? -5.417 -6.689 10.247 1.00 87.19 93 LEU A N 1
ATOM 737 C CA . LEU A 1 93 ? -6.796 -6.466 9.812 1.00 87.19 93 LEU A CA 1
ATOM 738 C C . LEU A 1 93 ? -6.857 -5.637 8.524 1.00 87.19 93 LEU A C 1
ATOM 740 O O . LEU A 1 93 ? -7.690 -5.878 7.649 1.00 87.19 93 LEU A O 1
ATOM 744 N N . PHE A 1 94 ? -5.979 -4.644 8.402 1.00 85.81 94 PHE A N 1
ATOM 745 C CA . PHE A 1 94 ? -5.889 -3.839 7.199 1.00 85.81 94 PHE A CA 1
ATOM 746 C C . PHE A 1 94 ? -5.251 -4.591 6.033 1.00 85.81 94 PHE A C 1
ATOM 748 O O . PHE A 1 94 ? -5.706 -4.404 4.911 1.00 85.81 94 PHE A O 1
ATOM 755 N N . LEU A 1 95 ? -4.274 -5.469 6.279 1.00 85.81 95 LEU A N 1
ATOM 756 C CA . LEU A 1 95 ? -3.729 -6.370 5.262 1.00 85.81 95 LEU A CA 1
ATOM 757 C C . LEU A 1 95 ? -4.834 -7.225 4.641 1.00 85.81 95 LEU A C 1
ATOM 759 O O . LEU A 1 95 ? -4.968 -7.232 3.422 1.00 85.81 95 LEU A O 1
ATOM 763 N N . ILE A 1 96 ? -5.660 -7.878 5.463 1.00 88.12 96 ILE A N 1
ATOM 764 C CA . ILE A 1 96 ? -6.789 -8.690 4.983 1.00 88.12 96 ILE A CA 1
ATOM 765 C C . ILE A 1 96 ? -7.737 -7.832 4.142 1.00 88.12 96 ILE A C 1
ATOM 767 O O . ILE A 1 96 ? -8.057 -8.183 3.010 1.00 88.12 96 ILE A O 1
ATOM 771 N N . TRP A 1 97 ? -8.117 -6.660 4.651 1.00 88.19 97 TRP A N 1
ATOM 772 C CA . TRP A 1 97 ? -8.984 -5.739 3.919 1.00 88.19 97 TRP A CA 1
ATOM 773 C C . TRP A 1 97 ? -8.369 -5.267 2.590 1.00 88.19 97 TRP A C 1
ATOM 775 O O . TRP A 1 97 ? -9.068 -5.157 1.587 1.00 88.19 97 TRP A O 1
ATOM 785 N N . ALA A 1 98 ? -7.067 -4.973 2.562 1.00 87.31 98 ALA A N 1
ATOM 786 C CA . ALA A 1 98 ? -6.371 -4.544 1.356 1.00 87.31 98 ALA A CA 1
ATOM 787 C C . ALA A 1 98 ? -6.332 -5.675 0.322 1.00 87.31 98 ALA A C 1
ATOM 789 O O . ALA A 1 98 ? -6.626 -5.420 -0.841 1.00 87.31 98 ALA A O 1
ATOM 790 N N . LEU A 1 99 ? -6.060 -6.914 0.752 1.00 86.12 99 LEU A N 1
ATOM 791 C CA . LEU A 1 99 ? -6.117 -8.115 -0.086 1.00 86.12 99 LEU A CA 1
ATOM 792 C C . LEU A 1 99 ? -7.507 -8.316 -0.698 1.00 86.12 99 LEU A C 1
ATOM 794 O O . LEU A 1 99 ? -7.616 -8.504 -1.905 1.00 86.12 99 LEU A O 1
ATOM 798 N N . GLU A 1 100 ? -8.572 -8.169 0.093 1.00 87.44 100 GLU A N 1
ATOM 799 C CA . GLU A 1 100 ? -9.950 -8.207 -0.414 1.00 87.44 100 GLU A CA 1
ATOM 800 C C . GLU A 1 100 ? -10.218 -7.120 -1.465 1.00 87.44 100 GLU A C 1
ATOM 802 O O . GLU A 1 100 ? -11.017 -7.318 -2.376 1.00 87.44 100 GLU A O 1
ATOM 807 N N . LYS A 1 101 ? -9.567 -5.954 -1.378 1.00 86.38 101 LYS A N 1
ATOM 808 C CA . LYS A 1 101 ? -9.707 -4.895 -2.390 1.00 86.38 101 LYS A CA 1
ATOM 809 C C . LYS A 1 101 ? -8.881 -5.140 -3.642 1.00 86.38 101 LYS A C 1
ATOM 811 O O . LYS A 1 101 ? -9.345 -4.781 -4.721 1.00 86.38 101 LYS A O 1
ATOM 816 N N . ILE A 1 102 ? -7.714 -5.765 -3.516 1.00 83.25 102 ILE A N 1
ATOM 817 C CA . ILE A 1 102 ? -6.843 -6.073 -4.655 1.00 83.25 102 ILE A CA 1
ATOM 818 C C . ILE A 1 102 ? -7.042 -7.479 -5.218 1.00 83.25 102 ILE A C 1
ATOM 820 O O . ILE A 1 102 ? -6.273 -7.855 -6.092 1.00 83.25 102 ILE A O 1
ATOM 824 N N . HIS A 1 103 ? -8.052 -8.236 -4.777 1.00 81.06 103 HIS A N 1
ATOM 825 C CA . HIS A 1 103 ? -8.345 -9.576 -5.308 1.00 81.06 103 HIS A CA 1
ATOM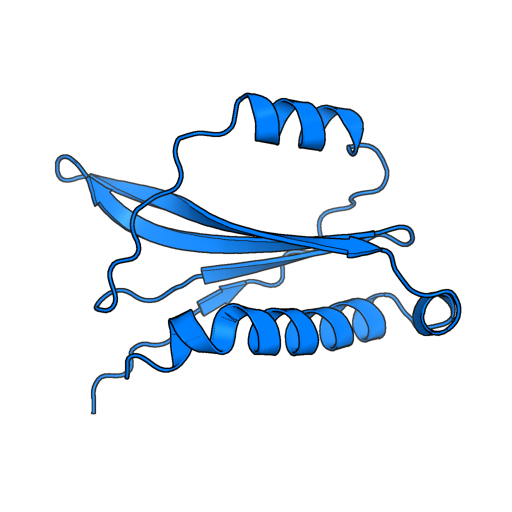 826 C C . HIS A 1 103 ? -8.414 -9.582 -6.843 1.00 81.06 103 HIS A C 1
ATOM 828 O O . HIS A 1 103 ? -7.770 -10.408 -7.471 1.00 81.06 103 HIS A O 1
ATOM 834 N N . TYR A 1 104 ? -9.026 -8.565 -7.463 1.00 76.94 104 TYR A N 1
ATOM 835 C CA . TYR A 1 104 ? -9.047 -8.415 -8.923 1.00 76.94 104 TYR A CA 1
ATOM 836 C C . TYR A 1 104 ? -7.646 -8.350 -9.558 1.00 76.94 104 TYR A C 1
ATOM 838 O O . TYR A 1 104 ? -7.468 -8.765 -10.696 1.00 76.94 104 TYR A O 1
ATOM 846 N N . TYR A 1 105 ? -6.647 -7.834 -8.834 1.00 71.75 105 TYR A N 1
ATOM 847 C CA . TYR A 1 105 ? -5.263 -7.802 -9.301 1.00 71.75 105 TYR A CA 1
ATOM 848 C C . TYR A 1 105 ? -4.494 -9.111 -9.045 1.00 71.75 105 TYR A C 1
ATOM 850 O O . TYR A 1 105 ? -3.425 -9.314 -9.615 1.00 71.75 105 TYR A O 1
ATOM 858 N N . LEU A 1 106 ? -5.004 -9.982 -8.173 1.00 70.25 106 LEU A N 1
ATOM 859 C CA . LEU A 1 106 ? -4.390 -11.265 -7.819 1.00 70.25 106 LEU A CA 1
ATOM 860 C C . LEU A 1 106 ? -5.046 -12.445 -8.563 1.00 70.25 106 LEU A C 1
ATOM 862 O O . LEU A 1 106 ? -4.381 -13.441 -8.838 1.00 70.25 106 LEU A O 1
ATOM 866 N N . ASP A 1 107 ? -6.318 -12.308 -8.942 1.00 64.88 107 ASP A N 1
ATOM 867 C CA . ASP A 1 107 ? -7.147 -13.359 -9.544 1.00 64.88 107 ASP A CA 1
ATOM 868 C C . ASP A 1 107 ? -6.945 -13.531 -11.062 1.00 64.88 107 ASP A C 1
ATOM 870 O O . ASP A 1 107 ? -7.534 -14.431 -11.656 1.00 64.88 107 ASP A O 1
ATOM 874 N N . VAL A 1 108 ? -6.086 -12.733 -11.713 1.00 51.31 108 VAL A N 1
ATOM 875 C CA . VAL A 1 108 ? -5.718 -12.912 -13.140 1.00 51.31 108 VAL A CA 1
ATOM 876 C C . VAL A 1 108 ? -4.644 -14.006 -13.315 1.00 51.31 108 VAL A C 1
ATOM 878 O O . VAL A 1 108 ? -3.742 -13.888 -14.145 1.00 51.31 108 VAL A O 1
ATOM 881 N N . SER A 1 109 ? -4.726 -15.054 -12.490 1.00 44.03 109 SER A N 1
ATOM 882 C CA . SER A 1 109 ? -3.860 -16.242 -12.523 1.00 44.03 109 SER A CA 1
ATOM 883 C C . SER A 1 109 ? -4.322 -17.266 -13.557 1.00 44.03 109 SER A C 1
ATOM 885 O O . SER A 1 109 ? -5.550 -17.478 -13.675 1.00 44.03 109 SER A O 1
#

Organism: NCBI:txid1389203

Foldseek 3Di:
DDCLPAAEDEDEDAPPPCPPVVVVCVVVPPDADDDDLNFHWYKYWYDYLWWIKIFIWTFDQDPNDTDIGTNDIDIDTQDPVRSPDDPVVNRVVVVVVVCVVCVVSVVPD

InterPro domains:
  IPR041577 Reverse transcriptase/retrotransposon-derived protein, RNase H-like domain [PF17919] (20-107)
  IPR043502 DNA/RNA polymerase superfamily [SSF56672] (20-106)